Protein AF-B1ABT1-F1 (afdb_monomer)

Sequence (118 aa):
AQDLLEPEAAHAVKMLLPDYANGNLSSLCVWPDQIRHWYKYRWTSSLHFIDTPDQACSFDYQRDCHDPHGGKDMCVAGAIQNFTSQLGHFNHGTSDRRYNMTEALLFLSHFLGDIHQP

Secondary structure (DSSP, 8-state):
-GGG--HHHHHHHHHHS-GGGTT-GGGTTTHHHHHTTSGGGGGGGGGG-----TT-----HHHHSB-TT--BT-SHHHHHHHHHHHHHTGGG--S-TT--HHHHHHHHHHHHHHTT--

Nearest PDB structures (foldseek):
  3sng-assembly1_A  TM=1.003E+00  e=1.053E-15  Solanum lycopersicum
  4jdg-assembly1_A  TM=9.917E-01  e=3.585E-15  Solanum lycopersicum
  4dj4-assembly1_B  TM=1.002E+00  e=1.612E-14  Solanum lycopersicum
  4cxv-assembly2_B  TM=9.776E-01  e=2.505E-11  Arabidopsis thaliana
  4cxv-assembly1_A  TM=9.595E-01  e=2.505E-11  Arabidopsis thaliana

Solvent-accessible surface area (backbone atoms only — not comparable to full-atom values): 6952 Å² total; per-residue (Å²): 113,78,94,74,48,55,73,71,56,46,51,52,52,45,72,48,45,57,76,91,48,72,63,43,65,75,81,46,36,61,48,58,75,66,41,28,79,36,86,93,35,43,84,50,51,45,28,58,43,70,68,59,63,85,91,57,91,59,87,47,66,90,83,32,30,35,31,102,85,66,48,70,49,33,6,19,74,35,41,42,54,51,24,50,56,58,56,70,38,58,89,74,57,69,87,57,85,83,68,54,64,43,58,31,51,36,45,34,60,29,31,62,50,40,75,70,58,130

Mean predicted aligned error: 3.34 Å

InterPro domains:
  IPR003154 S1/P1 nuclease [PF02265] (1-118)
  IPR003154 S1/P1 nuclease [PTHR33146] (1-118)
  IPR003154 S1/P1 nuclease [cd11010] (1-118)
  IPR008947 Phospholipase C/P1 nuclease domain superfamily [G3DSA:1.10.575.10] (1-118)
  IPR008947 Phospholipase C/P1 nuclease domain superfamily [SSF48537] (1-118)

Foldseek 3Di:
DQVPDDPVVLVVLQVLDDVVCVSPLVVLLCVLVVCCPPPVNVLLVQLLAWDDDPPPPDDDQQVIQADPVRHHLSYLVSLLVVLVVLVVCVVVDDPDPPDRNSVSSSSNSNSVVSVPPD

Organism: Anethum graveolens (NCBI:txid40922)

pLDDT: mean 94.52, std 8.79, range [56.62, 98.88]

Structure (mmCIF, N/CA/C/O backbone):
data_AF-B1ABT1-F1
#
_entry.id   AF-B1ABT1-F1
#
loop_
_atom_site.group_PDB
_atom_site.id
_atom_site.type_symbol
_atom_site.label_atom_id
_atom_site.label_alt_id
_atom_site.label_comp_id
_atom_site.label_asym_id
_atom_site.label_entity_id
_atom_site.label_seq_id
_atom_site.pdbx_PDB_ins_code
_atom_site.Cartn_x
_atom_site.Cartn_y
_atom_site.Cartn_z
_atom_site.occupancy
_atom_site.B_iso_or_equiv
_atom_site.auth_seq_id
_atom_site.auth_comp_id
_atom_site.auth_asym_id
_atom_site.auth_atom_id
_atom_site.pdbx_PDB_model_num
ATOM 1 N N . ALA A 1 1 ? -11.600 -10.826 1.074 1.00 94.94 1 ALA A N 1
ATOM 2 C CA . ALA A 1 1 ? -10.514 -10.889 2.075 1.00 94.94 1 ALA A CA 1
ATOM 3 C C . ALA A 1 1 ? -11.078 -10.955 3.491 1.00 94.94 1 ALA A C 1
ATOM 5 O O . ALA A 1 1 ? -10.898 -11.975 4.133 1.00 94.94 1 ALA A O 1
ATOM 6 N N . GLN A 1 2 ? -11.799 -9.925 3.954 1.00 96.06 2 GLN A N 1
ATOM 7 C CA . GLN A 1 2 ? -12.266 -9.830 5.344 1.00 96.06 2 GLN A CA 1
ATOM 8 C C . GLN A 1 2 ? -13.097 -11.033 5.834 1.00 96.06 2 GLN A C 1
ATOM 10 O O . GLN A 1 2 ? -12.847 -11.522 6.929 1.00 96.06 2 GLN A O 1
ATOM 15 N N . ASP A 1 3 ? -14.018 -11.549 5.018 1.00 97.50 3 ASP A N 1
ATOM 16 C CA . ASP A 1 3 ? -14.880 -12.686 5.399 1.00 97.50 3 ASP A CA 1
ATOM 17 C C . ASP A 1 3 ? -14.141 -14.033 5.510 1.00 97.50 3 ASP A C 1
ATOM 19 O O . ASP A 1 3 ? -14.731 -15.031 5.911 1.00 97.50 3 ASP A O 1
ATOM 23 N N . LEU A 1 4 ? -12.859 -14.074 5.136 1.00 98.38 4 LEU A N 1
ATOM 24 C CA . LEU A 1 4 ? -12.002 -15.264 5.181 1.00 98.38 4 LEU A CA 1
ATOM 25 C C . LEU A 1 4 ? -10.928 -15.168 6.277 1.00 98.38 4 LEU A C 1
ATOM 27 O O . LEU A 1 4 ? -9.985 -15.954 6.277 1.00 98.38 4 LEU A O 1
ATOM 31 N N . LEU A 1 5 ? -11.018 -14.177 7.168 1.00 97.81 5 LEU A N 1
ATOM 32 C CA . LEU A 1 5 ? -10.063 -14.013 8.260 1.00 97.81 5 LEU A CA 1
ATOM 33 C C . LEU A 1 5 ? -10.347 -15.005 9.391 1.00 97.81 5 LEU A C 1
ATOM 35 O O . LEU A 1 5 ? -11.486 -15.142 9.836 1.00 97.81 5 LEU A O 1
ATOM 39 N N . GLU A 1 6 ? -9.282 -15.612 9.913 1.00 97.94 6 GLU A N 1
ATOM 40 C CA . GLU A 1 6 ? -9.324 -16.343 11.181 1.00 97.94 6 GLU A CA 1
ATOM 41 C C . GLU A 1 6 ? -9.731 -15.409 12.341 1.00 97.94 6 GLU A C 1
ATOM 43 O O . GLU A 1 6 ? -9.508 -14.191 12.256 1.00 97.94 6 GLU A O 1
ATOM 48 N N . PRO A 1 7 ? -10.307 -15.935 13.439 1.00 97.38 7 PRO A N 1
ATOM 49 C CA . PRO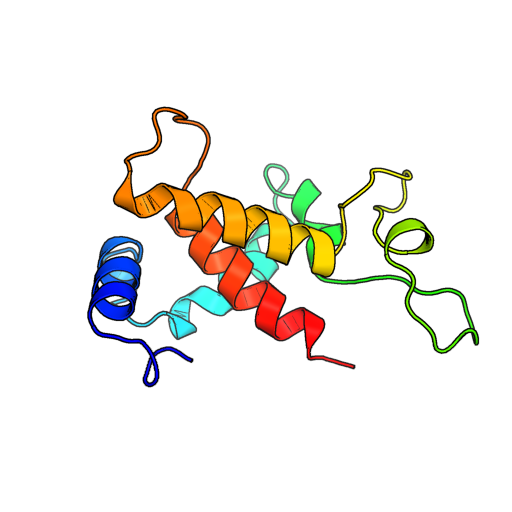 A 1 7 ? -10.860 -15.125 14.528 1.00 97.38 7 PRO A CA 1
ATOM 50 C C . PRO A 1 7 ? -9.896 -14.078 15.100 1.00 97.38 7 PRO A C 1
ATOM 52 O O . PRO A 1 7 ? -10.294 -12.934 15.337 1.00 97.38 7 PRO A O 1
ATOM 55 N N . GLU A 1 8 ? -8.623 -14.432 15.285 1.00 94.44 8 GLU A N 1
ATOM 56 C CA . GLU A 1 8 ? -7.593 -13.529 15.803 1.00 94.44 8 GLU A CA 1
ATOM 57 C C . GLU A 1 8 ? -7.330 -12.365 14.838 1.00 94.44 8 GLU A C 1
ATOM 59 O O . GLU A 1 8 ? -7.259 -11.206 15.254 1.00 94.44 8 GLU A O 1
ATOM 64 N N . ALA A 1 9 ? -7.240 -12.654 13.536 1.00 95.56 9 ALA A N 1
ATOM 65 C CA . ALA A 1 9 ? -7.024 -11.643 12.507 1.00 95.56 9 ALA A CA 1
ATOM 66 C C . ALA A 1 9 ? -8.252 -10.734 12.347 1.00 95.56 9 ALA A C 1
ATOM 68 O O . ALA A 1 9 ? -8.112 -9.514 12.252 1.00 95.56 9 ALA A O 1
ATOM 69 N N . ALA A 1 10 ? -9.461 -11.302 12.383 1.00 97.06 10 ALA A N 1
ATOM 70 C CA . ALA A 1 10 ? -10.707 -10.542 12.339 1.00 97.06 10 ALA A CA 1
ATOM 71 C C . ALA A 1 10 ? -10.826 -9.573 13.530 1.00 97.06 10 ALA A C 1
ATOM 73 O O . ALA A 1 10 ? -11.221 -8.415 13.359 1.00 97.06 10 ALA A O 1
ATOM 74 N N . HIS A 1 11 ? -10.438 -10.018 14.730 1.00 94.50 11 HIS A N 1
ATOM 75 C CA . HIS A 1 11 ? -10.396 -9.167 15.916 1.00 94.50 11 HIS A CA 1
ATOM 76 C C . HIS A 1 11 ? -9.376 -8.028 15.768 1.00 94.50 11 HIS A C 1
ATOM 78 O O . HIS A 1 11 ? -9.723 -6.871 16.008 1.00 94.50 11 HIS A O 1
ATOM 84 N N . ALA A 1 12 ? -8.154 -8.327 15.315 1.00 94.06 12 ALA A N 1
ATOM 85 C CA . ALA A 1 12 ? -7.117 -7.320 15.093 1.00 94.06 12 ALA A CA 1
ATOM 86 C C . ALA A 1 12 ? -7.546 -6.261 14.063 1.00 94.06 12 ALA A C 1
ATOM 88 O O . ALA A 1 12 ? -7.426 -5.065 14.325 1.00 94.06 12 ALA A O 1
ATOM 89 N N . VAL A 1 13 ? -8.125 -6.678 12.930 1.00 96.12 13 VAL A N 1
ATOM 90 C CA . VAL A 1 13 ? -8.666 -5.756 11.916 1.00 96.12 13 VAL A CA 1
ATOM 91 C C . VAL A 1 13 ? -9.721 -4.841 12.528 1.00 96.12 13 VAL A C 1
ATOM 93 O O . VAL A 1 13 ? -9.652 -3.627 12.355 1.00 96.12 13 VAL A O 1
ATOM 96 N N . LYS A 1 14 ? -10.664 -5.388 13.303 1.00 95.88 14 LYS A N 1
ATOM 97 C CA . LYS A 1 14 ? -11.698 -4.581 13.961 1.00 95.88 14 LYS A CA 1
ATOM 98 C C . LYS A 1 14 ? -11.115 -3.567 14.953 1.00 95.88 14 LYS A C 1
ATOM 100 O O . LYS A 1 14 ? -11.634 -2.462 15.031 1.00 95.88 14 LYS A O 1
ATOM 105 N N . MET A 1 15 ? -10.058 -3.930 15.680 1.00 94.06 15 MET A N 1
ATOM 106 C CA . MET A 1 15 ? -9.373 -3.044 16.631 1.00 94.06 15 MET A CA 1
ATOM 107 C C . MET A 1 15 ? -8.567 -1.929 15.953 1.00 94.06 15 MET A C 1
ATOM 109 O O . MET A 1 15 ? -8.392 -0.862 16.535 1.00 94.06 15 MET A O 1
ATOM 113 N N . LEU A 1 16 ? -8.049 -2.178 14.748 1.00 95.12 16 LEU A N 1
ATOM 114 C CA . LEU A 1 16 ? -7.245 -1.213 13.994 1.00 95.12 16 LEU A CA 1
ATOM 115 C C . LEU A 1 16 ? -8.086 -0.246 13.160 1.00 95.12 16 LEU A C 1
ATOM 117 O O . LEU A 1 16 ? -7.614 0.844 12.833 1.00 95.12 16 LEU A O 1
ATOM 121 N N . LEU A 1 17 ? -9.303 -0.634 12.785 1.00 96.81 17 LEU A N 1
ATOM 122 C CA . LEU A 1 17 ? -10.199 0.226 12.025 1.00 96.81 17 LEU A CA 1
ATOM 123 C C . LEU A 1 17 ? -10.793 1.329 12.916 1.00 96.81 17 LEU A C 1
ATOM 125 O O . LEU A 1 17 ? -11.153 1.069 14.063 1.00 96.81 17 LEU A O 1
ATOM 129 N N . PRO A 1 18 ? -10.943 2.559 12.398 1.00 96.25 18 PRO A N 1
ATOM 130 C CA . PRO A 1 18 ? -11.603 3.627 13.134 1.00 96.25 18 PRO A CA 1
ATOM 131 C C . PRO A 1 18 ? -13.105 3.348 13.283 1.00 96.25 18 PRO A C 1
ATOM 133 O O . PRO A 1 18 ? -13.723 2.746 12.402 1.00 96.25 18 PRO A O 1
ATOM 136 N N . ASP A 1 19 ? -13.714 3.872 14.350 1.00 96.62 19 ASP A N 1
ATOM 137 C CA . ASP A 1 19 ? -15.124 3.622 14.689 1.00 96.62 19 ASP A CA 1
ATOM 138 C C . ASP A 1 19 ? -16.090 3.907 13.527 1.00 96.62 19 ASP A C 1
ATOM 140 O O . ASP A 1 19 ? -17.015 3.136 13.275 1.00 96.62 19 ASP A O 1
ATOM 144 N N . TYR A 1 20 ? -15.847 4.976 12.758 1.00 96.44 20 TYR A N 1
ATOM 145 C CA . TYR A 1 20 ? -16.714 5.371 11.642 1.00 96.44 20 TYR A CA 1
ATOM 146 C C . TYR A 1 20 ? -16.721 4.369 10.475 1.00 96.44 20 TYR A C 1
ATOM 148 O O . TYR A 1 20 ? -17.646 4.392 9.663 1.00 96.44 20 TYR A O 1
ATOM 156 N N . ALA A 1 21 ? -15.723 3.484 10.380 1.00 96.94 21 ALA A N 1
ATOM 157 C CA . ALA A 1 21 ? -15.699 2.414 9.386 1.00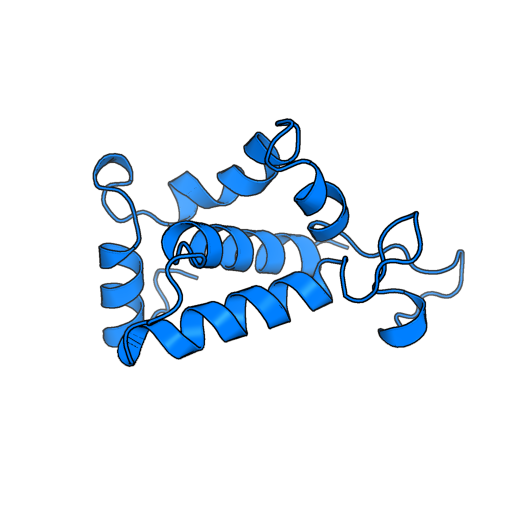 96.94 21 ALA A CA 1
ATOM 158 C C . ALA A 1 21 ? -16.639 1.254 9.758 1.00 96.94 21 ALA A C 1
ATOM 160 O O . ALA A 1 21 ? -16.861 0.367 8.937 1.00 96.94 21 ALA A O 1
ATOM 161 N N . ASN A 1 22 ? -17.192 1.230 10.981 1.00 96.56 22 ASN A N 1
ATOM 162 C CA . ASN A 1 22 ? -18.082 0.178 11.487 1.00 96.56 22 ASN A CA 1
ATOM 163 C C . ASN A 1 22 ? -17.521 -1.243 11.280 1.00 96.56 22 ASN A C 1
ATOM 165 O O . ASN A 1 22 ? -18.253 -2.185 10.980 1.00 96.56 22 ASN A O 1
ATOM 169 N N . GLY A 1 23 ? -16.198 -1.392 11.401 1.00 96.38 23 GLY A N 1
ATOM 170 C CA . GLY A 1 23 ? -15.498 -2.655 11.174 1.00 96.38 23 GLY A CA 1
ATOM 171 C C . GLY A 1 23 ? -15.452 -3.126 9.715 1.00 96.38 23 GLY A C 1
ATOM 172 O O . GLY A 1 23 ? -15.046 -4.257 9.486 1.00 96.38 23 GLY A O 1
ATOM 173 N N . ASN A 1 24 ? -15.843 -2.313 8.730 1.00 97.62 24 ASN A N 1
ATOM 174 C CA . ASN A 1 24 ? -15.769 -2.657 7.310 1.00 97.62 24 ASN A CA 1
ATOM 175 C C . ASN A 1 24 ? -14.426 -2.215 6.705 1.00 97.62 24 ASN A C 1
ATOM 177 O O . ASN A 1 24 ? -14.253 -1.042 6.367 1.00 97.62 24 ASN A O 1
ATOM 181 N N . LEU A 1 25 ? -13.502 -3.157 6.501 1.00 97.88 25 LEU A N 1
ATOM 182 C CA . LEU A 1 25 ? -12.183 -2.880 5.923 1.00 97.88 25 LEU A CA 1
ATOM 183 C C . LEU A 1 25 ? -12.291 -2.298 4.508 1.00 97.88 25 LEU A C 1
ATOM 185 O O . LEU A 1 25 ? -11.595 -1.340 4.178 1.00 97.88 25 LEU A O 1
ATOM 189 N N . SER A 1 26 ? -13.212 -2.820 3.691 1.00 97.56 26 SER A N 1
ATOM 190 C CA . SER A 1 26 ? -13.352 -2.405 2.287 1.00 97.56 26 SER A CA 1
ATOM 191 C C . SER A 1 26 ? -13.714 -0.926 2.126 1.00 97.56 26 SER A C 1
ATOM 193 O O . SER A 1 26 ? -13.339 -0.313 1.130 1.00 97.56 26 SER A O 1
ATOM 195 N N . SER A 1 27 ? -14.365 -0.328 3.131 1.00 97.69 27 SER A N 1
ATOM 196 C CA . SER A 1 27 ? -14.710 1.100 3.131 1.00 97.69 27 SER A CA 1
ATOM 197 C C . SER A 1 27 ? -13.489 2.027 3.157 1.00 97.69 27 SER A C 1
ATOM 199 O O . SER A 1 27 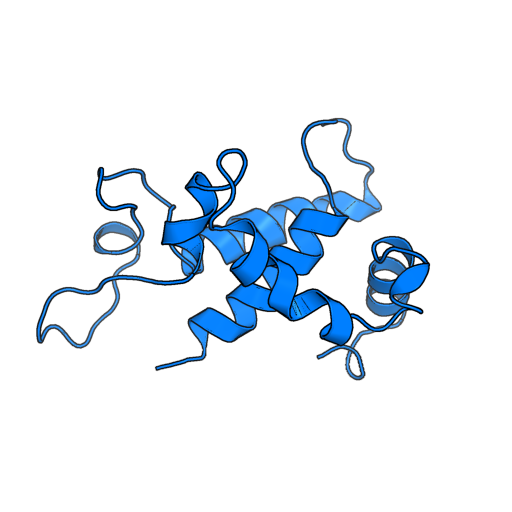? -13.594 3.183 2.752 1.00 97.69 27 SER A O 1
ATOM 201 N N . LEU A 1 28 ? -12.331 1.522 3.599 1.00 98.00 28 LEU A N 1
ATOM 202 C CA . LEU A 1 28 ? -11.085 2.279 3.718 1.00 98.00 28 LEU A CA 1
ATOM 203 C C . LEU A 1 28 ? -9.977 1.792 2.784 1.00 98.00 28 LEU A C 1
ATOM 205 O O . LEU A 1 28 ? -8.931 2.432 2.721 1.00 98.00 28 LEU A O 1
ATOM 209 N N . CYS A 1 29 ? -10.184 0.719 2.016 1.00 94.69 29 CYS A N 1
ATOM 210 C CA . CYS A 1 29 ? -9.149 0.215 1.110 1.00 94.69 29 CYS A CA 1
ATOM 211 C C . CYS A 1 29 ? -8.753 1.222 0.020 1.00 94.69 29 CYS A C 1
ATOM 213 O O . CYS A 1 29 ? -7.669 1.096 -0.517 1.00 94.69 29 CYS A O 1
ATOM 215 N N . VAL A 1 30 ? -9.573 2.231 -0.298 1.00 97.69 30 VAL A N 1
ATOM 216 C CA . VAL A 1 30 ? -9.233 3.300 -1.264 1.00 97.69 30 VAL A CA 1
ATOM 217 C C . VAL A 1 30 ? -8.381 4.426 -0.654 1.00 97.69 30 VAL A C 1
ATOM 219 O O . VAL A 1 30 ? -7.907 5.313 -1.357 1.00 97.69 30 VAL A O 1
ATOM 222 N N . TRP A 1 31 ? -8.188 4.432 0.667 1.00 98.25 31 TRP A N 1
ATOM 223 C CA . TRP A 1 31 ? -7.503 5.518 1.369 1.00 98.25 31 TRP A CA 1
ATOM 224 C C . TRP A 1 31 ? -6.066 5.782 0.868 1.00 98.25 31 TRP A C 1
ATOM 226 O O . TRP A 1 31 ? -5.744 6.959 0.680 1.00 98.25 31 TRP A O 1
ATOM 236 N N . PRO A 1 32 ? -5.218 4.770 0.569 1.00 98.56 32 PRO A N 1
ATOM 237 C CA . PRO A 1 32 ? -3.870 5.011 0.036 1.00 98.56 32 PRO A CA 1
ATOM 238 C C . PRO A 1 32 ? -3.846 5.817 -1.269 1.00 98.56 32 PRO A C 1
ATOM 240 O O . PRO A 1 32 ? -3.035 6.735 -1.408 1.00 98.56 32 PRO A O 1
ATOM 243 N N . ASP A 1 33 ? -4.796 5.574 -2.173 1.00 98.44 33 ASP A N 1
ATOM 244 C CA . ASP A 1 33 ? -4.943 6.366 -3.399 1.00 98.44 33 ASP A CA 1
ATOM 245 C C . ASP A 1 33 ? -5.326 7.823 -3.127 1.00 98.44 33 ASP A C 1
ATOM 247 O O . ASP A 1 33 ? -4.916 8.732 -3.845 1.00 98.44 33 ASP A O 1
ATOM 251 N N . GLN A 1 34 ? -6.094 8.087 -2.071 1.00 97.19 34 GLN A N 1
ATOM 252 C CA . GLN A 1 34 ? -6.487 9.452 -1.719 1.00 97.19 34 GLN A CA 1
ATOM 253 C C . GLN A 1 34 ? -5.306 10.243 -1.145 1.00 97.19 34 GLN A C 1
ATOM 255 O O . GLN A 1 34 ? -5.121 11.422 -1.466 1.00 97.19 34 GLN A O 1
ATOM 260 N N . ILE A 1 35 ? -4.502 9.605 -0.289 1.00 97.38 35 ILE A N 1
ATOM 261 C CA . ILE A 1 35 ? -3.428 10.283 0.439 1.00 97.38 35 ILE A CA 1
ATOM 262 C C . ILE A 1 35 ? -2.120 10.392 -0.339 1.00 97.38 35 ILE A C 1
ATOM 264 O O . ILE A 1 35 ? -1.344 11.294 -0.032 1.00 97.38 35 ILE A O 1
ATOM 268 N N . ARG A 1 36 ? -1.867 9.575 -1.374 1.00 96.38 36 ARG A N 1
ATOM 269 C CA . ARG A 1 36 ? -0.613 9.638 -2.163 1.00 96.38 36 ARG A CA 1
ATOM 270 C C . ARG A 1 36 ? -0.334 11.019 -2.776 1.00 96.38 36 ARG A C 1
ATOM 272 O O . ARG A 1 36 ? 0.812 11.368 -3.050 1.00 96.38 36 ARG A O 1
ATOM 279 N N . HIS A 1 37 ? -1.373 11.836 -2.954 1.00 94.69 37 HIS A N 1
ATOM 280 C CA . HIS A 1 37 ? -1.272 13.209 -3.454 1.00 94.69 37 HIS A CA 1
AT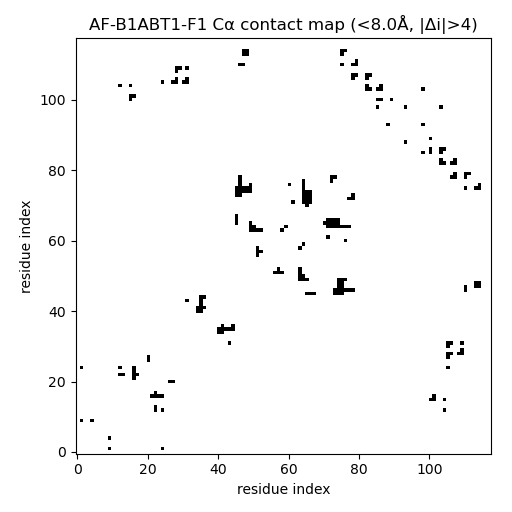OM 281 C C . HIS A 1 37 ? -0.942 14.247 -2.369 1.00 94.69 37 HIS A C 1
ATOM 283 O O . HIS A 1 37 ? -0.571 15.380 -2.684 1.00 94.69 37 HIS A O 1
ATOM 289 N N . TRP A 1 38 ? -1.080 13.895 -1.091 1.00 96.94 38 TRP A N 1
ATOM 290 C CA . TRP A 1 38 ? -0.844 14.801 0.026 1.00 96.94 38 TRP A CA 1
ATOM 291 C C . TRP A 1 38 ? 0.653 14.961 0.256 1.00 96.94 38 TRP A C 1
ATOM 293 O O . TRP A 1 38 ? 1.404 13.990 0.237 1.00 96.94 38 TRP A O 1
ATOM 303 N N . TYR A 1 39 ? 1.097 16.183 0.561 1.00 96.50 39 TYR A N 1
ATOM 304 C CA . TYR A 1 39 ? 2.521 16.480 0.746 1.00 96.50 39 TYR A CA 1
ATOM 305 C C . TYR A 1 39 ? 3.209 15.532 1.749 1.00 96.50 39 TYR A C 1
ATOM 307 O O . TYR A 1 39 ? 4.287 15.017 1.466 1.00 96.50 39 TYR A O 1
ATOM 315 N N . LYS A 1 40 ? 2.544 15.224 2.874 1.00 96.25 40 LYS A N 1
ATOM 316 C CA . LYS A 1 40 ? 3.045 14.305 3.914 1.00 96.25 40 LYS A CA 1
ATOM 317 C C . LYS A 1 40 ? 3.234 12.859 3.422 1.00 96.25 40 LYS A C 1
ATOM 319 O O . LYS A 1 40 ? 4.108 12.163 3.929 1.00 96.25 40 LYS A O 1
ATOM 324 N N . TYR A 1 41 ? 2.431 12.410 2.461 1.00 97.00 41 TYR A N 1
ATOM 325 C CA . TYR A 1 41 ? 2.395 11.022 1.989 1.00 97.00 41 TYR A CA 1
ATOM 326 C C . TYR A 1 41 ? 2.885 10.878 0.548 1.00 97.00 41 TYR A C 1
ATOM 328 O O . TYR A 1 41 ? 2.766 9.818 -0.047 1.00 97.00 41 TYR A O 1
ATOM 336 N N . ARG A 1 42 ? 3.504 11.914 -0.025 1.00 95.69 42 ARG A N 1
ATOM 337 C CA . ARG A 1 42 ? 3.981 11.880 -1.413 1.00 95.69 42 ARG A CA 1
ATOM 338 C C . ARG A 1 42 ? 4.957 10.727 -1.682 1.00 95.69 42 ARG A C 1
ATOM 340 O O . ARG A 1 42 ? 4.980 10.195 -2.788 1.00 95.69 42 ARG A O 1
ATOM 347 N N . TRP A 1 43 ? 5.704 10.312 -0.657 1.00 96.25 43 TRP A N 1
ATOM 348 C CA . TRP A 1 43 ? 6.612 9.162 -0.686 1.00 96.25 43 TRP A CA 1
ATOM 349 C C . TRP A 1 43 ? 5.910 7.821 -0.957 1.00 96.25 43 TRP A C 1
ATOM 351 O O . TRP A 1 43 ? 6.564 6.890 -1.412 1.00 96.25 43 TRP A O 1
ATOM 361 N N . THR A 1 44 ? 4.597 7.709 -0.729 1.00 98.00 44 THR A N 1
ATOM 362 C CA . THR A 1 44 ? 3.846 6.473 -0.991 1.00 98.00 44 THR A CA 1
ATOM 363 C C . THR A 1 44 ? 3.507 6.299 -2.466 1.00 98.00 44 THR A C 1
ATOM 365 O O . THR A 1 44 ? 3.085 5.222 -2.863 1.00 98.00 44 THR A O 1
ATOM 368 N N . SER A 1 45 ? 3.689 7.329 -3.301 1.00 97.75 45 SER A N 1
ATOM 369 C CA . SER A 1 45 ? 3.223 7.308 -4.692 1.00 97.75 45 SER A CA 1
ATOM 370 C C . SER A 1 45 ? 3.816 6.167 -5.516 1.00 97.75 45 SER A C 1
ATOM 372 O O . SER A 1 45 ? 3.064 5.548 -6.264 1.00 97.75 45 SER A O 1
ATOM 374 N N . SER A 1 46 ? 5.114 5.883 -5.365 1.00 98.12 46 SER A N 1
ATOM 375 C CA . SER A 1 46 ? 5.802 4.787 -6.069 1.00 98.12 46 SER A CA 1
ATOM 376 C C . SER A 1 46 ? 5.455 3.406 -5.507 1.00 98.12 46 SER A C 1
ATOM 378 O O . SER A 1 46 ? 5.710 2.395 -6.144 1.00 98.12 46 SER A O 1
ATOM 380 N N . LEU A 1 47 ? 4.837 3.343 -4.325 1.00 98.81 47 LEU A N 1
ATOM 381 C CA . LEU A 1 47 ? 4.488 2.081 -3.672 1.00 98.81 47 LEU A CA 1
ATOM 382 C C . LEU A 1 47 ? 3.252 1.407 -4.278 1.00 98.81 47 LEU A C 1
ATOM 384 O O . LEU A 1 47 ? 2.942 0.290 -3.897 1.00 98.81 47 LEU A O 1
ATOM 388 N N . HIS A 1 48 ? 2.550 2.061 -5.204 1.00 98.81 48 HIS A N 1
ATOM 389 C CA . HIS A 1 48 ? 1.365 1.506 -5.867 1.00 98.81 48 HIS A CA 1
ATOM 390 C C . HIS A 1 48 ? 1.692 0.657 -7.103 1.00 98.81 48 HIS A C 1
ATOM 392 O O . HIS A 1 48 ? 0.799 0.065 -7.694 1.00 98.81 48 HIS A O 1
ATOM 398 N N . PHE A 1 49 ? 2.947 0.631 -7.558 1.00 98.62 49 PHE A N 1
ATOM 399 C CA . PHE A 1 49 ? 3.300 -0.025 -8.816 1.00 98.62 49 PHE A CA 1
ATOM 400 C C . PHE A 1 49 ? 4.737 -0.550 -8.810 1.00 98.62 49 PHE A C 1
ATOM 402 O O . PHE A 1 49 ? 5.485 -0.382 -7.841 1.00 98.62 49 PHE A O 1
ATOM 409 N N . ILE A 1 50 ? 5.095 -1.225 -9.901 1.00 98.75 50 ILE A N 1
ATOM 410 C CA . ILE A 1 50 ? 6.45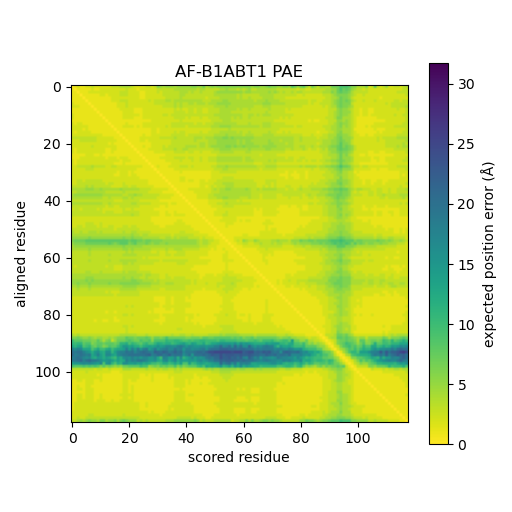6 -1.598 -10.282 1.00 98.75 50 ILE A CA 1
ATOM 411 C C . ILE A 1 50 ? 6.601 -1.255 -11.763 1.00 98.75 50 ILE A C 1
ATOM 413 O O . ILE A 1 50 ? 5.835 -1.760 -12.583 1.00 98.75 50 ILE A O 1
ATOM 417 N N . ASP A 1 51 ? 7.599 -0.447 -12.102 1.00 98.44 51 ASP A N 1
ATOM 418 C CA . ASP A 1 51 ? 8.006 -0.264 -13.492 1.00 98.44 51 ASP A CA 1
ATOM 419 C C . ASP A 1 51 ? 8.984 -1.386 -13.864 1.00 98.44 51 ASP A C 1
ATOM 421 O O . ASP A 1 51 ? 10.015 -1.569 -13.217 1.00 98.44 51 ASP A O 1
ATOM 425 N N . THR A 1 52 ? 8.661 -2.157 -14.904 1.00 98.38 52 THR A N 1
ATOM 426 C CA . THR A 1 52 ? 9.568 -3.176 -15.462 1.00 98.38 52 THR A CA 1
ATOM 427 C C . THR A 1 52 ? 10.125 -2.698 -16.803 1.00 98.38 52 THR A C 1
ATOM 429 O O . THR A 1 52 ? 9.486 -1.873 -17.460 1.00 98.38 52 THR A O 1
ATOM 432 N N . PRO A 1 53 ? 11.304 -3.176 -17.246 1.00 98.31 53 PRO A N 1
ATOM 433 C CA . PRO A 1 53 ? 11.884 -2.718 -18.499 1.00 98.31 53 PRO A CA 1
ATOM 434 C C . PRO A 1 53 ? 10.987 -3.038 -19.694 1.00 98.31 53 PRO A C 1
ATOM 436 O O . PRO A 1 53 ? 10.430 -4.138 -19.795 1.00 98.31 53 PRO A O 1
ATOM 439 N N . ASP A 1 54 ? 10.916 -2.095 -20.631 1.00 97.88 54 ASP A N 1
ATOM 440 C CA . ASP A 1 54 ? 10.132 -2.235 -21.853 1.00 97.88 54 ASP A CA 1
ATOM 441 C C . ASP A 1 54 ? 10.423 -3.567 -22.554 1.00 97.88 54 ASP A C 1
ATOM 443 O O . ASP A 1 54 ? 11.576 -3.949 -22.762 1.00 97.88 54 ASP A O 1
ATOM 447 N N . GLN A 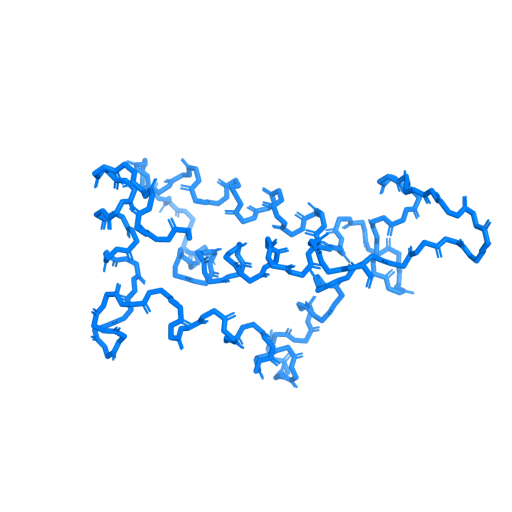1 55 ? 9.356 -4.272 -22.939 1.00 96.81 55 GLN A N 1
ATOM 448 C CA . GLN A 1 55 ? 9.402 -5.548 -23.669 1.00 96.81 55 GLN A CA 1
ATOM 449 C C . GLN A 1 55 ? 10.086 -6.716 -22.931 1.00 96.81 55 GLN A C 1
ATOM 451 O O . GLN A 1 55 ? 10.168 -7.810 -23.489 1.00 96.81 55 GLN A O 1
ATOM 456 N N . ALA A 1 56 ? 10.544 -6.542 -21.685 1.00 97.31 56 ALA A N 1
ATOM 457 C CA . ALA A 1 56 ? 11.201 -7.615 -20.941 1.00 97.31 56 ALA A CA 1
ATOM 458 C C . ALA A 1 56 ? 10.224 -8.693 -20.453 1.00 97.31 56 ALA A C 1
ATOM 460 O O . ALA A 1 56 ? 10.654 -9.823 -20.214 1.00 97.31 56 ALA A O 1
ATOM 461 N N . CYS A 1 57 ? 8.944 -8.337 -20.258 1.00 97.06 57 CYS A N 1
ATOM 462 C CA . CYS A 1 57 ? 7.875 -9.216 -19.756 1.00 97.06 57 CYS A CA 1
ATOM 463 C C . CYS A 1 57 ? 8.303 -10.060 -18.539 1.00 97.06 57 CYS A C 1
ATOM 465 O O . CYS A 1 57 ? 7.903 -11.214 -18.389 1.00 97.06 57 CYS A O 1
ATOM 467 N N . SER A 1 58 ? 9.169 -9.500 -17.695 1.00 98.00 58 SER A N 1
ATOM 468 C CA . SER A 1 58 ? 9.778 -10.173 -16.553 1.00 98.00 58 SER A CA 1
ATOM 469 C C . SER A 1 58 ? 10.027 -9.172 -15.440 1.00 98.00 58 SER A C 1
ATOM 471 O O . SER A 1 58 ? 10.415 -8.032 -15.694 1.00 98.00 58 SER A O 1
ATOM 473 N N . PHE A 1 59 ? 9.836 -9.637 -14.212 1.00 98.38 59 PHE A N 1
ATOM 474 C CA . PHE A 1 59 ? 10.100 -8.888 -12.995 1.00 98.38 59 PHE A CA 1
ATOM 475 C C . PHE A 1 59 ? 11.348 -9.442 -12.302 1.00 98.38 59 PHE A C 1
ATOM 477 O O . PHE A 1 59 ? 11.456 -10.652 -12.094 1.00 98.38 59 PHE A O 1
ATOM 484 N N . ASP A 1 60 ? 12.263 -8.555 -11.923 1.00 98.62 60 ASP A N 1
ATOM 485 C CA . ASP A 1 60 ? 13.381 -8.830 -11.023 1.00 98.62 60 ASP A CA 1
ATOM 486 C C . ASP A 1 60 ? 13.377 -7.800 -9.891 1.00 98.62 60 ASP A C 1
ATOM 488 O O . ASP A 1 60 ? 13.476 -6.599 -10.125 1.00 98.62 60 ASP A O 1
ATOM 492 N N . TYR A 1 61 ? 13.287 -8.263 -8.645 1.00 98.62 61 TYR A N 1
ATOM 493 C CA . TYR A 1 61 ? 13.129 -7.369 -7.498 1.00 98.62 61 TYR A CA 1
ATOM 494 C C . TYR A 1 61 ? 14.294 -6.377 -7.348 1.00 98.62 61 TYR A C 1
ATOM 496 O O . TYR A 1 61 ? 14.076 -5.207 -7.042 1.00 98.62 61 TYR A O 1
ATOM 504 N N . GLN A 1 62 ? 15.538 -6.816 -7.566 1.00 98.25 62 GLN A N 1
ATOM 505 C CA . GLN A 1 62 ? 16.719 -5.969 -7.364 1.00 98.25 62 GLN A CA 1
ATOM 506 C C . GLN A 1 62 ? 16.850 -4.896 -8.449 1.00 98.25 62 GLN A C 1
ATOM 508 O O . GLN A 1 62 ? 17.318 -3.782 -8.167 1.00 98.25 62 GLN A O 1
ATOM 513 N N . ARG A 1 63 ? 16.442 -5.238 -9.674 1.00 98.31 63 ARG A N 1
ATOM 514 C CA . ARG A 1 63 ? 16.413 -4.350 -10.834 1.00 98.31 63 ARG A CA 1
ATOM 515 C C . ARG A 1 63 ? 15.230 -3.388 -10.795 1.00 98.31 63 ARG A C 1
ATOM 517 O O . ARG A 1 63 ? 15.459 -2.217 -11.055 1.00 98.31 63 ARG A O 1
ATOM 524 N N . ASP A 1 64 ? 14.035 -3.862 -10.445 1.00 98.69 64 ASP A N 1
ATOM 525 C CA . ASP A 1 64 ? 12.767 -3.164 -10.718 1.00 98.69 64 ASP A CA 1
ATOM 526 C C . ASP A 1 64 ? 12.135 -2.524 -9.472 1.00 98.69 64 ASP A C 1
ATOM 528 O O . ASP A 1 64 ? 11.370 -1.570 -9.583 1.00 98.69 64 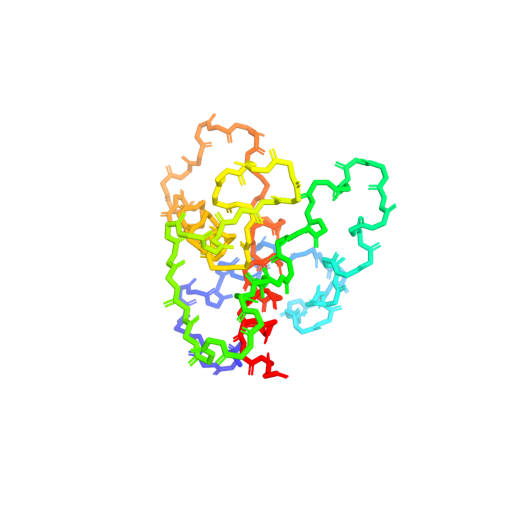ASP A O 1
ATOM 532 N N . CYS A 1 65 ? 12.431 -3.013 -8.261 1.00 98.75 65 CYS A N 1
ATOM 533 C CA . CYS A 1 65 ? 11.821 -2.469 -7.046 1.00 98.75 65 CYS A CA 1
ATOM 534 C C . CYS A 1 65 ? 12.576 -1.241 -6.522 1.00 98.75 65 CYS A C 1
ATOM 536 O O . CYS A 1 65 ? 13.346 -1.309 -5.555 1.00 98.75 65 CYS A O 1
ATOM 538 N N . HIS A 1 66 ? 12.365 -0.101 -7.174 1.00 98.56 66 HIS A N 1
ATOM 539 C CA . HIS A 1 66 ? 12.889 1.188 -6.740 1.00 98.56 66 HIS A CA 1
ATOM 540 C C . HIS A 1 66 ? 11.986 2.354 -7.159 1.00 98.56 66 HIS A C 1
ATOM 542 O O . HIS A 1 66 ? 11.177 2.231 -8.073 1.00 98.56 66 HIS A O 1
ATOM 548 N N . ASP A 1 67 ? 12.156 3.514 -6.524 1.00 97.75 67 ASP A N 1
ATOM 549 C CA . ASP A 1 67 ? 11.508 4.752 -6.971 1.00 97.75 67 ASP A CA 1
ATOM 550 C C . ASP A 1 67 ? 12.243 5.376 -8.183 1.00 97.75 67 ASP A C 1
ATOM 552 O O . ASP A 1 67 ? 13.355 4.957 -8.523 1.00 97.75 67 ASP A O 1
ATOM 556 N N . PRO A 1 68 ? 11.695 6.425 -8.830 1.00 96.31 68 PRO A N 1
ATOM 557 C CA . PRO A 1 68 ? 12.355 7.100 -9.957 1.00 96.31 68 PRO A CA 1
ATOM 558 C C . PRO A 1 68 ? 13.729 7.723 -9.649 1.00 96.31 68 PRO A C 1
ATOM 560 O O . PRO A 1 68 ? 14.430 8.155 -10.564 1.00 96.31 68 PRO A O 1
ATOM 563 N N . HIS A 1 69 ? 14.119 7.806 -8.377 1.00 96.38 69 HIS A N 1
ATOM 564 C CA . HIS A 1 69 ? 15.405 8.327 -7.919 1.00 96.38 69 HIS A CA 1
ATOM 565 C C . HIS A 1 69 ? 16.381 7.212 -7.499 1.00 96.38 69 HIS A C 1
ATOM 567 O O . HIS A 1 69 ? 17.501 7.508 -7.080 1.00 96.38 69 HIS A O 1
ATOM 573 N N . GLY A 1 70 ? 15.990 5.941 -7.639 1.00 96.19 70 GLY A N 1
ATOM 574 C CA . GLY A 1 70 ? 16.800 4.770 -7.304 1.00 96.19 70 GLY A CA 1
ATOM 575 C C . GLY A 1 70 ? 16.718 4.332 -5.837 1.00 96.19 70 GLY A C 1
ATOM 576 O O . GLY A 1 70 ? 17.502 3.476 -5.420 1.00 96.19 70 GLY A O 1
ATOM 577 N N . GLY A 1 71 ? 15.790 4.881 -5.048 1.00 97.50 71 GLY A N 1
ATOM 578 C CA . GLY A 1 71 ? 15.507 4.427 -3.688 1.00 97.50 71 GLY A CA 1
ATOM 579 C C . GLY A 1 71 ? 14.988 2.991 -3.701 1.00 97.50 71 GLY A C 1
ATOM 580 O O . GLY A 1 71 ? 13.912 2.733 -4.234 1.00 97.50 71 GLY A O 1
ATOM 581 N N . LYS A 1 72 ? 15.764 2.051 -3.151 1.00 98.25 72 LYS A N 1
ATOM 582 C CA . LYS A 1 72 ? 15.425 0.618 -3.120 1.00 98.25 72 LYS A CA 1
ATOM 583 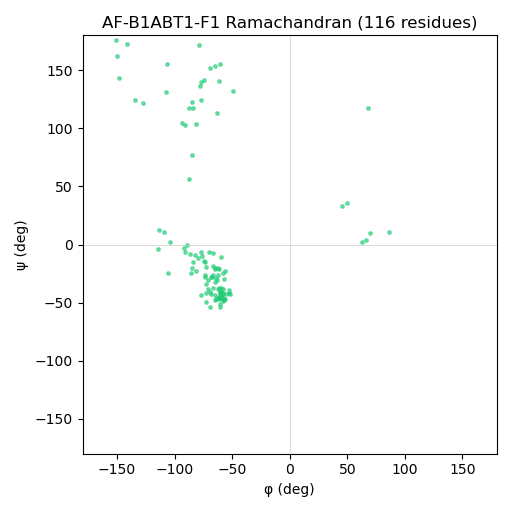C C . LYS A 1 72 ? 14.189 0.338 -2.268 1.00 98.25 72 LYS A C 1
ATOM 585 O O . LYS A 1 72 ? 13.887 1.094 -1.351 1.00 98.25 72 LYS A O 1
ATOM 590 N N . ASP A 1 73 ? 13.493 -0.748 -2.600 1.00 98.38 73 ASP A N 1
ATOM 591 C CA . ASP A 1 73 ? 12.273 -1.230 -1.932 1.00 98.38 73 ASP A CA 1
ATOM 592 C C . ASP A 1 73 ? 11.052 -0.300 -2.073 1.00 98.38 73 ASP A C 1
ATOM 594 O O . ASP A 1 73 ? 9.978 -0.580 -1.539 1.00 98.38 73 ASP A O 1
ATOM 598 N N . MET A 1 74 ? 11.180 0.787 -2.837 1.00 98.44 74 MET A N 1
ATOM 599 C CA . MET A 1 74 ? 10.122 1.774 -3.058 1.00 98.44 74 MET A CA 1
ATOM 600 C C . MET A 1 74 ? 9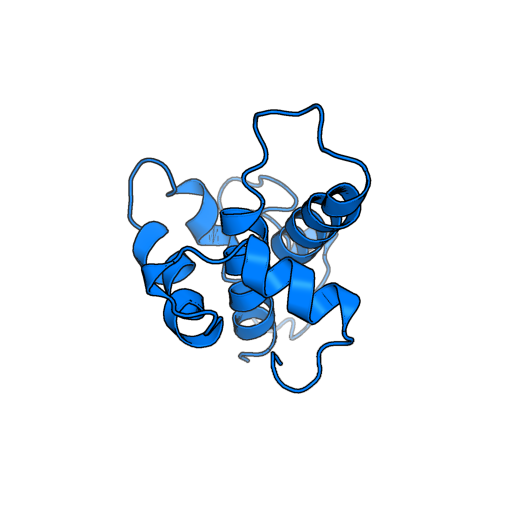.221 1.392 -4.242 1.00 98.44 74 MET A C 1
ATOM 602 O O . MET A 1 74 ? 9.058 2.160 -5.186 1.00 98.44 74 MET A O 1
ATOM 606 N N . CYS A 1 75 ? 8.637 0.198 -4.168 1.00 98.75 75 CYS A N 1
ATOM 607 C CA . CYS A 1 75 ? 7.669 -0.342 -5.124 1.00 98.75 75 CYS A CA 1
ATOM 608 C C . CYS A 1 75 ? 6.567 -1.129 -4.387 1.00 98.75 75 CYS A C 1
ATOM 610 O O . CYS A 1 75 ? 6.702 -1.395 -3.188 1.00 98.75 75 CYS A O 1
ATOM 612 N N . VAL A 1 76 ? 5.513 -1.576 -5.079 1.00 98.81 76 VAL A N 1
ATOM 613 C CA . VAL A 1 76 ? 4.406 -2.322 -4.435 1.00 98.81 76 VAL A CA 1
ATOM 614 C C . VAL A 1 76 ? 4.844 -3.623 -3.752 1.00 98.81 76 VAL A C 1
ATOM 616 O O . VAL A 1 76 ? 4.405 -3.919 -2.639 1.00 98.81 76 VAL A O 1
ATOM 619 N N . ALA A 1 77 ? 5.792 -4.368 -4.331 1.00 98.81 77 ALA A N 1
ATOM 620 C CA . ALA A 1 77 ? 6.322 -5.584 -3.707 1.00 98.81 77 ALA A CA 1
ATOM 621 C C . ALA A 1 77 ? 7.120 -5.296 -2.419 1.00 98.81 77 ALA A C 1
ATOM 623 O O . ALA A 1 77 ? 7.029 -6.056 -1.450 1.00 98.81 77 ALA A O 1
ATOM 624 N N . GLY A 1 78 ? 7.886 -4.203 -2.388 1.00 98.75 78 GLY A N 1
ATOM 625 C CA . GLY A 1 78 ? 8.604 -3.765 -1.188 1.00 98.75 78 GLY A CA 1
ATOM 626 C C . GLY A 1 78 ? 7.654 -3.228 -0.116 1.00 98.75 78 GLY A C 1
ATOM 627 O O . GLY A 1 78 ? 7.800 -3.541 1.067 1.00 98.75 78 GLY A O 1
ATOM 628 N N . ALA A 1 79 ? 6.604 -2.512 -0.526 1.00 98.69 79 ALA A N 1
ATOM 629 C CA . ALA A 1 79 ? 5.566 -2.019 0.371 1.00 98.69 79 ALA A CA 1
ATOM 630 C C . ALA A 1 79 ? 4.825 -3.162 1.079 1.00 98.69 79 ALA A C 1
ATOM 632 O O . ALA A 1 79 ? 4.669 -3.123 2.301 1.00 98.69 79 ALA A O 1
ATOM 633 N N . ILE A 1 80 ? 4.436 -4.210 0.346 1.00 98.81 80 ILE A N 1
ATOM 634 C CA . ILE A 1 80 ? 3.804 -5.404 0.926 1.00 98.81 80 ILE A CA 1
ATOM 635 C C . ILE A 1 80 ? 4.704 -6.029 1.993 1.00 98.81 80 ILE A C 1
ATOM 637 O O . ILE A 1 80 ? 4.234 -6.296 3.100 1.00 98.81 80 ILE A O 1
ATOM 641 N N . GLN A 1 81 ? 5.996 -6.216 1.708 1.00 98.38 81 GLN A N 1
ATOM 642 C CA . GLN A 1 81 ? 6.945 -6.756 2.689 1.00 98.38 81 GLN A CA 1
ATOM 643 C C . GLN A 1 81 ? 7.051 -5.865 3.933 1.00 98.38 81 GLN A C 1
ATOM 645 O O . GLN A 1 81 ? 6.960 -6.359 5.058 1.00 98.38 81 GLN A O 1
ATOM 650 N N . ASN A 1 82 ? 7.180 -4.551 3.740 1.00 97.69 82 ASN A N 1
ATOM 651 C CA . ASN A 1 82 ? 7.296 -3.584 4.827 1.00 97.69 82 ASN A CA 1
ATOM 652 C C . ASN A 1 82 ? 6.063 -3.599 5.746 1.00 97.69 82 ASN A C 1
ATOM 654 O O . ASN A 1 82 ? 6.189 -3.797 6.954 1.00 97.69 82 ASN A O 1
ATOM 658 N N . PHE A 1 83 ? 4.860 -3.440 5.193 1.00 97.38 83 PHE A N 1
ATOM 659 C CA . PHE A 1 83 ? 3.644 -3.354 6.006 1.00 97.38 83 PHE A CA 1
ATOM 660 C C . PHE A 1 83 ? 3.219 -4.704 6.595 1.00 97.38 83 PHE A C 1
ATOM 662 O O . PHE A 1 83 ? 2.679 -4.734 7.701 1.00 97.38 83 PHE A O 1
ATOM 669 N N . THR A 1 84 ? 3.550 -5.821 5.938 1.00 96.81 84 THR A N 1
ATOM 670 C CA . THR A 1 84 ? 3.419 -7.158 6.545 1.00 96.81 84 THR A CA 1
ATOM 671 C C . THR A 1 84 ? 4.324 -7.289 7.770 1.00 96.81 84 THR A C 1
ATOM 673 O O . THR A 1 84 ? 3.867 -7.725 8.825 1.00 96.81 84 THR A O 1
ATOM 676 N N . SER A 1 85 ? 5.587 -6.859 7.664 1.00 94.62 85 SER A N 1
ATOM 677 C CA . SER A 1 85 ? 6.539 -6.872 8.782 1.00 94.62 85 SER A CA 1
ATOM 678 C C . SER A 1 85 ? 6.055 -6.007 9.953 1.00 94.62 85 SER A C 1
ATOM 680 O O . SER A 1 85 ? 6.036 -6.465 11.095 1.00 94.62 85 SER A O 1
ATOM 682 N N . GLN A 1 86 ? 5.557 -4.794 9.676 1.00 93.38 86 GLN A N 1
ATOM 683 C CA . GLN A 1 86 ? 4.989 -3.912 10.704 1.00 93.38 86 GLN A CA 1
ATOM 684 C C . GLN A 1 86 ? 3.826 -4.575 11.458 1.00 93.38 86 GLN A C 1
ATOM 686 O O . GLN A 1 86 ? 3.835 -4.600 12.690 1.00 93.38 86 GLN A O 1
ATOM 691 N N . LEU A 1 87 ? 2.858 -5.162 10.743 1.00 93.00 87 LEU A N 1
ATOM 692 C CA . LEU A 1 87 ? 1.710 -5.842 11.358 1.00 93.00 87 LEU A CA 1
ATOM 693 C C . LEU A 1 87 ? 2.105 -7.122 12.104 1.00 93.00 87 LEU A C 1
ATOM 695 O O . LEU A 1 87 ? 1.462 -7.468 13.095 1.00 93.00 87 LEU A O 1
ATOM 699 N N . GLY A 1 88 ? 3.190 -7.790 11.704 1.00 90.19 88 GLY A N 1
ATOM 700 C CA . GLY A 1 88 ? 3.751 -8.931 12.434 1.00 90.19 88 GLY A CA 1
ATOM 701 C C . GLY A 1 88 ? 4.142 -8.598 13.881 1.00 90.19 88 GLY A C 1
ATOM 702 O O . GLY A 1 88 ? 4.126 -9.470 14.748 1.00 90.19 88 GLY A O 1
ATOM 703 N N . HIS A 1 89 ? 4.417 -7.325 14.179 1.00 83.94 89 HIS A N 1
ATOM 704 C CA . HIS A 1 89 ? 4.733 -6.856 15.529 1.00 83.94 89 HIS A CA 1
ATOM 705 C C . HIS A 1 89 ? 3.508 -6.426 16.355 1.00 83.94 89 HIS A C 1
ATOM 707 O O . HIS A 1 89 ? 3.670 -6.066 17.522 1.00 83.94 89 HIS A O 1
ATOM 713 N N . PHE A 1 90 ? 2.290 -6.493 15.802 1.00 78.75 90 PHE A N 1
ATOM 714 C CA . PHE A 1 90 ? 1.065 -6.034 16.468 1.00 78.75 90 PHE A CA 1
ATOM 715 C C . PHE A 1 90 ? 0.838 -6.705 17.835 1.00 78.75 90 PHE A C 1
ATOM 717 O O . PHE A 1 90 ? 0.620 -6.018 18.831 1.00 78.75 90 PHE A O 1
ATOM 724 N N . ASN A 1 91 ? 0.985 -8.034 17.915 1.00 71.62 91 ASN A N 1
ATOM 725 C CA . ASN A 1 91 ? 0.723 -8.804 19.141 1.00 71.62 91 ASN A CA 1
ATOM 726 C C . ASN A 1 91 ? 1.780 -8.621 20.240 1.00 71.62 91 ASN A C 1
ATOM 728 O O . ASN A 1 91 ? 1.515 -8.911 21.404 1.00 71.62 91 ASN A O 1
ATOM 732 N N . HIS A 1 92 ? 2.979 -8.156 19.889 1.00 71.00 92 HIS A N 1
ATOM 733 C CA . HIS A 1 92 ? 4.068 -7.969 20.849 1.00 71.00 92 HIS A CA 1
ATOM 734 C C . HIS A 1 92 ? 4.084 -6.565 21.464 1.00 71.00 92 HIS A C 1
ATOM 736 O O . HIS A 1 92 ? 4.850 -6.326 22.396 1.00 71.00 92 HIS A O 1
ATOM 742 N N . GLY A 1 93 ? 3.220 -5.665 20.973 1.00 61.44 93 GLY A N 1
ATOM 743 C CA . GLY A 1 93 ? 3.251 -4.243 21.286 1.00 61.44 93 GLY A CA 1
ATOM 744 C C . GLY A 1 93 ? 4.497 -3.596 20.685 1.00 61.44 93 GLY A C 1
ATOM 745 O O . GLY A 1 93 ? 5.626 -3.934 21.039 1.00 61.44 93 GLY A O 1
ATOM 746 N N . THR A 1 94 ? 4.334 -2.646 19.765 1.00 61.72 94 THR A N 1
ATOM 747 C CA . THR A 1 94 ? 5.506 -1.930 19.250 1.00 61.72 94 THR A CA 1
ATOM 748 C C . THR A 1 94 ? 5.961 -0.903 20.279 1.00 61.72 94 THR A C 1
ATOM 750 O O . THR A 1 94 ? 5.204 -0.035 20.708 1.00 61.72 94 THR A O 1
ATOM 753 N N . SER A 1 95 ? 7.226 -0.975 20.687 1.00 56.62 95 SER A N 1
ATOM 754 C CA . SER A 1 95 ? 7.877 0.132 21.400 1.00 56.62 95 SER A CA 1
ATOM 755 C C . SER A 1 95 ? 8.201 1.297 20.455 1.00 56.62 95 SER A C 1
ATOM 757 O O . SER A 1 95 ? 8.445 2.417 20.911 1.00 56.62 95 SER A O 1
ATOM 759 N N . ASP A 1 96 ? 8.162 1.057 19.138 1.00 64.50 96 ASP A N 1
ATOM 760 C CA . ASP A 1 96 ? 8.343 2.083 18.119 1.00 64.50 96 ASP A CA 1
ATOM 761 C C . ASP A 1 96 ? 7.037 2.852 17.881 1.00 64.50 96 ASP A C 1
ATOM 763 O O . ASP A 1 96 ? 6.113 2.376 17.218 1.00 64.50 96 ASP A O 1
ATOM 767 N N . ARG A 1 97 ? 6.987 4.072 18.426 1.00 60.88 97 ARG A N 1
ATOM 768 C CA . ARG A 1 97 ? 5.872 5.023 18.290 1.00 60.88 97 ARG A CA 1
ATOM 769 C C . ARG A 1 97 ? 5.679 5.545 16.861 1.00 60.88 97 ARG A C 1
ATOM 771 O O . ARG A 1 97 ? 4.729 6.286 16.625 1.00 60.88 97 ARG A O 1
ATOM 778 N N . ARG A 1 98 ? 6.591 5.238 15.931 1.00 66.62 98 ARG A N 1
ATOM 779 C CA . ARG A 1 98 ? 6.512 5.701 14.538 1.00 66.62 98 ARG A CA 1
ATOM 780 C C . ARG A 1 98 ? 5.570 4.858 13.685 1.00 66.62 98 ARG A C 1
ATOM 782 O O . ARG A 1 98 ? 5.093 5.363 12.674 1.00 66.62 98 ARG A O 1
ATOM 789 N N . TYR A 1 99 ? 5.301 3.609 14.069 1.00 80.19 99 TYR A N 1
ATOM 790 C CA . TYR A 1 99 ? 4.414 2.742 13.300 1.00 80.19 99 TYR A CA 1
ATOM 791 C C . TYR A 1 99 ? 2.955 2.983 13.663 1.00 80.19 99 TYR A C 1
ATOM 793 O O . TYR A 1 99 ? 2.523 2.760 14.793 1.00 80.19 99 TYR A O 1
ATOM 801 N N . ASN A 1 100 ? 2.188 3.423 12.669 1.00 91.12 100 ASN A N 1
ATOM 802 C CA . ASN A 1 100 ? 0.743 3.491 12.752 1.00 91.12 100 ASN A CA 1
ATOM 803 C C . ASN A 1 100 ? 0.161 2.202 12.161 1.00 91.12 100 ASN A C 1
ATOM 805 O O . ASN A 1 100 ? 0.141 2.020 10.946 1.00 91.12 100 ASN A O 1
ATOM 809 N N . MET A 1 101 ? -0.309 1.303 13.026 1.00 93.25 101 MET A N 1
ATOM 810 C CA . MET A 1 101 ? -0.812 -0.010 12.606 1.00 93.25 101 MET A CA 1
ATOM 811 C C . MET A 1 101 ? -2.097 0.070 11.781 1.00 93.25 101 MET A C 1
ATOM 813 O O . MET A 1 101 ? -2.328 -0.789 10.933 1.00 93.25 101 MET A O 1
ATOM 817 N N . THR A 1 102 ? -2.901 1.120 11.967 1.00 95.50 102 THR A N 1
ATOM 818 C CA . THR A 1 102 ? -4.040 1.390 11.086 1.00 95.50 102 THR A CA 1
ATOM 819 C C . THR A 1 102 ? -3.551 1.718 9.679 1.00 95.50 102 THR A C 1
ATOM 821 O O . THR A 1 102 ? -4.034 1.124 8.722 1.00 95.50 102 THR A O 1
ATOM 824 N N . GLU A 1 103 ? -2.557 2.602 9.535 1.00 96.56 103 GLU A N 1
ATOM 825 C CA . GLU A 1 103 ? -1.971 2.895 8.218 1.00 96.56 103 GLU A CA 1
ATOM 826 C C . GLU A 1 103 ? -1.361 1.633 7.597 1.00 96.56 103 GLU A C 1
ATOM 828 O O . GLU A 1 103 ? -1.629 1.350 6.434 1.00 96.56 103 GLU A O 1
ATOM 833 N N . ALA A 1 104 ? -0.617 0.833 8.369 1.00 97.06 104 ALA A N 1
ATOM 834 C CA . ALA A 1 104 ? -0.024 -0.410 7.878 1.00 97.06 104 ALA A CA 1
ATOM 835 C C . ALA A 1 104 ? -1.076 -1.398 7.347 1.00 97.06 104 ALA A C 1
ATOM 837 O O . ALA A 1 104 ? -0.899 -1.958 6.265 1.00 97.06 104 ALA A O 1
ATOM 838 N N . LEU A 1 105 ? -2.194 -1.570 8.062 1.00 97.62 105 LEU A N 1
ATOM 839 C CA . LEU A 1 105 ? -3.312 -2.403 7.617 1.00 97.62 105 LEU A CA 1
ATOM 840 C C . LEU A 1 105 ? -3.923 -1.892 6.309 1.00 97.62 105 LEU A C 1
ATOM 842 O O . LEU A 1 105 ? -4.155 -2.684 5.393 1.00 97.62 105 LEU A O 1
ATOM 846 N N . LEU A 1 106 ? -4.188 -0.587 6.214 1.00 98.44 106 LEU A N 1
ATOM 847 C CA . LEU A 1 106 ? -4.816 0.002 5.031 1.00 98.44 106 LEU A CA 1
ATOM 848 C C . LEU A 1 106 ? -3.890 -0.044 3.813 1.00 98.44 106 LEU A C 1
ATOM 850 O O . LEU A 1 106 ? -4.334 -0.428 2.733 1.00 98.44 106 LEU A O 1
ATOM 854 N N . PHE A 1 107 ? -2.605 0.271 3.992 1.00 98.62 107 PHE A N 1
ATOM 855 C CA . PHE A 1 107 ? -1.602 0.147 2.940 1.00 98.62 107 PHE A CA 1
ATOM 856 C C . PHE A 1 107 ? -1.462 -1.293 2.460 1.00 98.62 107 PHE A C 1
ATOM 858 O O . PHE A 1 107 ? -1.578 -1.537 1.265 1.00 98.62 107 PHE A O 1
ATOM 865 N N . LEU A 1 108 ? -1.275 -2.261 3.365 1.00 98.62 108 LEU A N 1
ATOM 866 C CA . LEU A 1 108 ? -1.139 -3.664 2.971 1.00 98.62 108 LEU A CA 1
ATOM 867 C C . LEU A 1 108 ? -2.378 -4.161 2.214 1.00 98.62 108 LEU A C 1
ATOM 869 O O . LEU A 1 108 ? -2.250 -4.813 1.180 1.00 98.62 108 LEU A O 1
ATOM 873 N N . SER A 1 109 ? -3.573 -3.827 2.710 1.00 98.50 109 SER A N 1
ATOM 874 C CA . SER A 1 109 ? -4.837 -4.236 2.086 1.00 98.50 109 SER A CA 1
ATOM 875 C C . SER A 1 109 ? -4.996 -3.663 0.676 1.00 98.50 109 SER A C 1
ATOM 877 O O . SER A 1 109 ? -5.489 -4.358 -0.209 1.00 98.50 109 SER A O 1
ATOM 879 N N . HIS A 1 110 ? -4.572 -2.416 0.466 1.00 98.81 110 HIS A N 1
ATOM 880 C CA . HIS A 1 110 ? -4.607 -1.752 -0.835 1.00 98.81 110 HIS A CA 1
ATOM 881 C C . HIS A 1 110 ? -3.552 -2.304 -1.797 1.00 98.81 110 HIS A C 1
ATOM 883 O O . HIS A 1 110 ? -3.884 -2.698 -2.908 1.00 98.81 110 HIS A O 1
ATOM 889 N N . PHE A 1 111 ? -2.299 -2.415 -1.353 1.00 98.88 111 PHE A N 1
ATOM 890 C CA . PHE A 1 111 ? -1.183 -2.850 -2.196 1.00 98.88 111 PHE A CA 1
ATOM 891 C C . PHE A 1 111 ? -1.279 -4.317 -2.616 1.00 98.88 111 PHE A C 1
ATOM 893 O O . PHE A 1 111 ? -0.822 -4.676 -3.698 1.00 98.88 111 PHE A O 1
ATOM 900 N N . LEU A 1 112 ? -1.926 -5.167 -1.810 1.00 98.75 112 LEU A N 1
ATOM 901 C CA . LEU A 1 112 ? -2.320 -6.501 -2.264 1.00 98.75 112 LEU A CA 1
ATOM 902 C C . LEU A 1 112 ? -3.337 -6.445 -3.411 1.00 98.75 112 LEU A C 1
ATOM 904 O O . LEU A 1 112 ? -3.349 -7.356 -4.224 1.00 98.75 112 LEU A O 1
ATOM 908 N N . GLY A 1 113 ? -4.173 -5.413 -3.503 1.00 98.56 113 GLY A N 1
ATOM 909 C CA . GLY A 1 113 ? -5.002 -5.164 -4.683 1.00 98.56 113 GLY A CA 1
ATOM 910 C C . GLY A 1 113 ? -4.157 -4.736 -5.882 1.00 98.56 113 GLY A C 1
ATOM 911 O O . GLY A 1 113 ? -4.214 -5.389 -6.922 1.00 98.56 113 GLY A O 1
ATOM 912 N N . ASP A 1 114 ? -3.333 -3.701 -5.705 1.00 98.81 114 ASP A N 1
ATOM 913 C CA . ASP A 1 114 ? -2.510 -3.117 -6.773 1.00 98.81 114 ASP A CA 1
ATOM 914 C C . ASP A 1 114 ? -1.581 -4.141 -7.433 1.00 98.81 114 ASP A C 1
ATOM 916 O O . ASP A 1 114 ? -1.551 -4.247 -8.654 1.00 98.81 114 ASP A O 1
ATOM 920 N N . ILE A 1 115 ? -0.869 -4.963 -6.650 1.00 98.75 115 ILE A N 1
ATOM 921 C CA . ILE A 1 115 ? 0.070 -5.952 -7.209 1.00 98.75 115 ILE A CA 1
ATOM 922 C C . ILE A 1 115 ? -0.619 -7.039 -8.052 1.00 98.75 115 ILE A C 1
ATOM 924 O O . ILE A 1 115 ? 0.035 -7.708 -8.848 1.00 98.75 115 ILE A O 1
ATOM 928 N N . HIS A 1 116 ? -1.927 -7.249 -7.869 1.00 98.56 116 HIS A N 1
ATOM 929 C CA . HIS A 1 116 ? -2.704 -8.215 -8.649 1.00 98.56 116 HIS A CA 1
ATOM 930 C C . HIS A 1 116 ? -3.355 -7.590 -9.893 1.00 98.56 116 HIS A C 1
ATOM 932 O O . HIS A 1 116 ? -3.987 -8.321 -10.659 1.00 98.56 116 HIS A O 1
ATOM 938 N N . GLN A 1 117 ? -3.223 -6.276 -10.108 1.00 98.00 117 GLN A N 1
ATOM 939 C CA . GLN A 1 117 ? -3.712 -5.597 -11.304 1.00 98.00 117 GLN A CA 1
ATOM 940 C C . GLN A 1 117 ? -2.641 -5.650 -12.417 1.00 98.00 117 GLN A C 1
ATOM 942 O O . GLN A 1 117 ? -1.551 -5.126 -12.206 1.00 98.00 117 GLN A O 1
ATOM 947 N N . PRO A 1 118 ? -2.910 -6.292 -13.577 1.00 95.69 118 PRO A N 1
ATOM 948 C CA . PRO A 1 118 ? -1.941 -6.400 -14.678 1.00 95.69 118 PRO A CA 1
ATOM 949 C C . PRO A 1 118 ? -1.762 -5.122 -15.495 1.00 95.69 118 PRO A C 1
ATOM 951 O O . PRO A 1 118 ? -2.778 -4.417 -15.700 1.00 95.69 118 PRO A O 1
#

Radius of gyration: 15.26 Å; Cα contacts (8 Å, |Δi|>4): 124; chains: 1; bounding box: 35×33×45 Å